Protein AF-A0A6N6T032-F1 (afdb_monomer)

Secondary structure (DSSP, 8-state):
-HHHHHHHHHHHHHHHHHHHHHHHHHHHHHHHHHHS---HHHHHHHHHHHHHHHHHHHHHHHHHTTTTS-HHHHHHHHHHHHHHHHHHHHHHHHHHGGGPPP-----------

Mean predicted aligned error: 9.15 Å

Solvent-accessible surface area (backbone atoms only — not comparable to full-atom values): 5837 Å² total; per-residue (Å²): 123,74,66,58,61,55,52,53,51,38,69,45,42,27,60,52,32,14,53,50,4,15,52,48,0,13,46,48,12,23,55,51,53,64,77,40,82,95,50,73,69,56,53,52,52,18,33,53,52,1,29,52,42,0,44,54,45,25,52,54,49,47,64,75,40,59,89,66,42,64,59,66,55,30,48,54,32,2,48,50,16,6,64,51,14,11,56,54,16,42,52,51,28,54,60,61,66,63,69,64,72,77,78,72,74,92,75,80,83,83,82,86,129

Nearest PDB structures (foldseek):
  3m9i-assembly1_A  TM=4.450E-01  e=3.542E+00  Ovis aries
  7zq9-assembly1_L2  TM=3.716E-01  e=2.616E+00  Chlamydomonas reinhardtii

Structure (mmCIF, N/CA/C/O backbone):
data_AF-A0A6N6T032-F1
#
_entry.id   AF-A0A6N6T032-F1
#
loop_
_atom_site.group_PDB
_atom_site.id
_atom_site.type_symbol
_atom_site.label_atom_id
_atom_site.label_alt_id
_atom_site.label_comp_id
_atom_site.label_asym_id
_atom_site.label_entity_id
_atom_site.label_seq_id
_atom_site.pdbx_PDB_ins_code
_atom_site.Cartn_x
_atom_site.Cartn_y
_atom_site.Cartn_z
_atom_site.occupancy
_atom_site.B_iso_or_equiv
_atom_site.auth_seq_id
_atom_site.auth_comp_id
_atom_site.auth_asym_id
_atom_site.auth_atom_id
_atom_site.pdbx_PDB_model_num
ATOM 1 N N . MET A 1 1 ? 21.426 10.715 -26.851 1.00 53.03 1 MET A N 1
ATOM 2 C CA . MET A 1 1 ? 20.772 11.247 -25.630 1.00 53.03 1 MET A CA 1
ATOM 3 C C . MET A 1 1 ? 19.427 10.588 -25.300 1.00 53.03 1 MET A C 1
ATOM 5 O O . MET A 1 1 ? 19.074 10.577 -24.130 1.00 53.03 1 MET A O 1
ATOM 9 N N . HIS A 1 2 ? 18.699 9.987 -26.253 1.00 55.91 2 HIS A N 1
ATOM 10 C CA . HIS A 1 2 ? 17.426 9.298 -25.963 1.00 55.91 2 HIS A CA 1
ATOM 11 C C . HIS A 1 2 ? 17.545 8.013 -25.119 1.00 55.91 2 HIS A C 1
ATOM 13 O O . HIS A 1 2 ? 16.599 7.658 -24.429 1.00 55.91 2 HIS A O 1
ATOM 19 N N . THR A 1 3 ? 18.703 7.350 -25.116 1.00 65.19 3 THR A N 1
ATOM 20 C CA . THR A 1 3 ? 18.931 6.072 -24.415 1.00 65.19 3 THR A CA 1
ATOM 21 C C . THR A 1 3 ? 19.030 6.180 -22.891 1.00 65.19 3 THR A C 1
ATOM 23 O O . THR A 1 3 ? 18.702 5.226 -22.190 1.00 65.19 3 THR A O 1
ATOM 26 N N . TYR A 1 4 ? 19.440 7.334 -22.354 1.00 73.56 4 TYR A N 1
A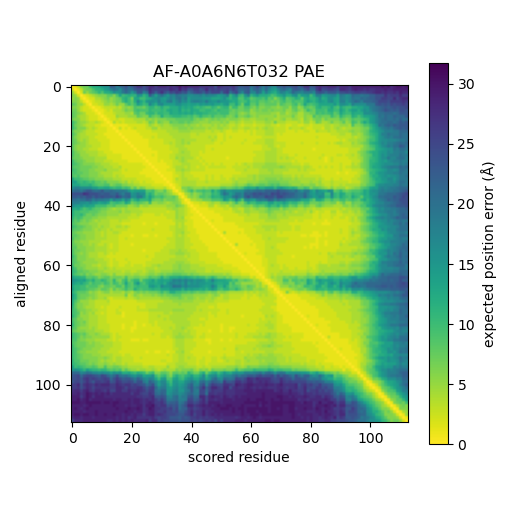TOM 27 C CA . TYR A 1 4 ? 19.575 7.517 -20.903 1.00 73.56 4 TYR A CA 1
ATOM 28 C C . TYR A 1 4 ? 18.219 7.592 -20.201 1.00 73.56 4 TYR A C 1
ATOM 30 O O . TYR A 1 4 ? 18.016 6.947 -19.177 1.00 73.56 4 TYR A O 1
ATOM 38 N N . TRP A 1 5 ? 17.272 8.337 -20.775 1.00 71.81 5 TRP A N 1
ATOM 39 C CA . TRP A 1 5 ? 15.942 8.525 -20.191 1.00 71.81 5 TRP A CA 1
ATOM 40 C C . TRP A 1 5 ? 15.140 7.226 -20.130 1.00 71.81 5 TRP A C 1
ATOM 42 O O . TRP A 1 5 ? 14.454 6.980 -19.142 1.00 71.81 5 TRP A O 1
ATOM 52 N N . SER A 1 6 ? 15.266 6.370 -21.147 1.00 69.62 6 SER A N 1
ATOM 53 C CA . SER A 1 6 ? 14.645 5.046 -21.140 1.00 69.62 6 SER A CA 1
ATOM 54 C C . SER A 1 6 ? 1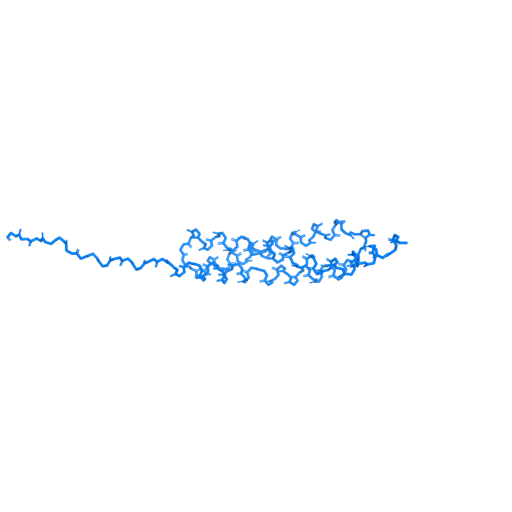5.249 4.135 -20.072 1.00 69.62 6 SER A C 1
ATOM 56 O O . SER A 1 6 ? 14.489 3.507 -19.346 1.00 69.62 6 SER A O 1
ATOM 58 N N . SER A 1 7 ? 16.581 4.105 -19.914 1.00 74.81 7 SER A N 1
ATOM 59 C CA . SER A 1 7 ? 17.242 3.282 -18.880 1.00 74.81 7 SER A CA 1
ATOM 60 C C . SER A 1 7 ? 16.798 3.691 -17.479 1.00 74.81 7 SER A C 1
ATOM 62 O O . SER A 1 7 ? 16.384 2.859 -16.677 1.00 74.81 7 SER A O 1
ATOM 64 N N . LEU A 1 8 ? 16.786 5.001 -17.223 1.00 77.81 8 LEU A N 1
ATOM 65 C CA . LEU A 1 8 ? 16.408 5.560 -15.929 1.00 77.81 8 LEU A CA 1
ATOM 66 C C . LEU A 1 8 ? 14.935 5.276 -15.594 1.00 77.81 8 LEU A C 1
ATOM 68 O O . LEU A 1 8 ? 14.599 4.990 -14.445 1.00 77.81 8 LEU A 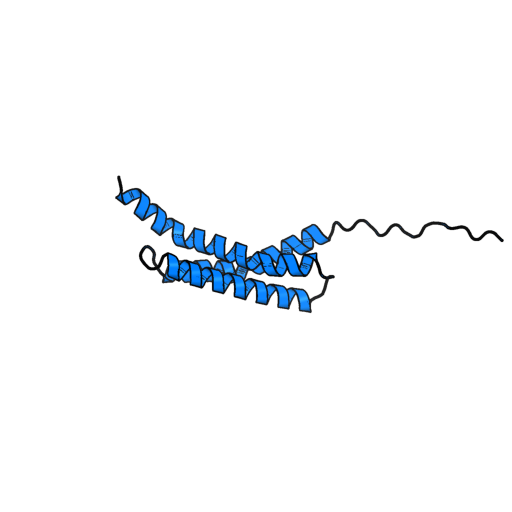O 1
ATOM 72 N N . ALA A 1 9 ? 14.055 5.300 -16.601 1.00 76.00 9 ALA A N 1
ATOM 73 C CA . ALA A 1 9 ? 12.651 4.933 -16.444 1.00 76.00 9 ALA A CA 1
ATOM 74 C C . ALA A 1 9 ? 12.468 3.442 -16.112 1.00 76.00 9 ALA A C 1
ATOM 76 O O . ALA A 1 9 ? 11.660 3.113 -15.243 1.00 76.00 9 ALA A O 1
ATOM 77 N N . VAL A 1 10 ? 13.230 2.547 -16.754 1.00 80.44 10 VAL A N 1
ATOM 78 C CA . VAL A 1 10 ? 13.193 1.104 -16.458 1.00 80.44 10 VAL A CA 1
ATOM 79 C C . VAL A 1 10 ? 13.664 0.838 -15.028 1.00 80.44 10 VAL A C 1
ATOM 81 O O . VAL A 1 10 ? 12.972 0.149 -14.278 1.00 80.44 10 VAL A O 1
ATOM 84 N N . GLU A 1 11 ? 14.785 1.435 -14.624 1.00 84.38 11 GLU A N 1
ATOM 85 C CA . GLU A 1 11 ? 15.398 1.245 -13.303 1.00 84.38 11 GLU A CA 1
ATOM 86 C C . GLU A 1 11 ? 14.530 1.783 -12.157 1.00 84.38 11 GLU A C 1
ATOM 88 O O . GLU A 1 11 ? 14.410 1.146 -11.110 1.00 84.38 11 GLU A O 1
ATOM 93 N N . ALA A 1 12 ? 13.876 2.933 -12.349 1.00 86.19 12 ALA A N 1
ATOM 94 C CA . ALA A 1 12 ? 13.022 3.535 -11.326 1.00 86.19 12 ALA A CA 1
ATOM 95 C C . ALA A 1 12 ? 11.629 2.884 -11.229 1.00 86.19 12 ALA A C 1
ATOM 97 O O . ALA A 1 12 ? 10.950 3.023 -10.205 1.00 86.19 12 ALA A O 1
ATOM 98 N N . SER A 1 13 ? 11.183 2.176 -12.273 1.00 86.62 13 SER A N 1
ATOM 99 C CA . SER A 1 13 ? 9.814 1.652 -12.375 1.00 86.62 13 SER A CA 1
ATOM 100 C C . SER A 1 13 ? 9.372 0.739 -11.218 1.00 86.62 13 SER A C 1
ATOM 102 O O . SER A 1 13 ? 8.237 0.915 -10.750 1.00 86.62 13 SER A O 1
ATOM 104 N N . PRO A 1 14 ? 10.204 -0.171 -10.661 1.00 87.31 14 PRO A N 1
ATOM 105 C CA . PRO A 1 14 ? 9.772 -1.016 -9.550 1.00 87.31 14 PRO A CA 1
ATOM 106 C C . PRO A 1 14 ? 9.597 -0.197 -8.267 1.00 87.31 14 PRO A C 1
ATOM 108 O O . PRO A 1 14 ? 8.607 -0.364 -7.555 1.00 87.31 14 PRO A O 1
ATOM 111 N N . GLY A 1 15 ? 10.508 0.748 -8.007 1.00 89.81 15 GLY A N 1
ATOM 112 C CA . GLY A 1 15 ? 10.443 1.635 -6.843 1.00 89.81 15 GLY A CA 1
ATOM 113 C C . GLY A 1 15 ? 9.227 2.562 -6.881 1.00 89.81 15 GLY A C 1
ATOM 114 O O . GLY A 1 15 ? 8.513 2.693 -5.884 1.00 89.81 15 GLY A O 1
ATOM 115 N N . LEU A 1 16 ? 8.932 3.144 -8.047 1.00 90.31 16 LEU A N 1
ATOM 116 C CA . LEU A 1 16 ? 7.731 3.958 -8.252 1.00 90.31 16 LEU A CA 1
ATOM 117 C C . LEU A 1 16 ? 6.456 3.135 -8.061 1.00 90.31 16 LEU A C 1
ATOM 119 O O . LEU A 1 16 ? 5.524 3.593 -7.399 1.00 90.31 16 LEU A O 1
ATOM 123 N N . THR A 1 17 ? 6.429 1.905 -8.579 1.00 90.56 17 THR A N 1
ATOM 124 C CA . THR A 1 17 ? 5.276 1.012 -8.419 1.00 90.56 17 THR A CA 1
ATOM 125 C C . THR A 1 17 ? 5.066 0.631 -6.959 1.00 90.56 17 THR A C 1
ATOM 127 O O . THR A 1 17 ? 3.938 0.684 -6.472 1.00 90.56 17 THR A O 1
ATOM 130 N N . MET A 1 18 ? 6.138 0.311 -6.230 1.00 92.81 18 MET A N 1
ATOM 131 C CA . MET A 1 18 ? 6.077 0.043 -4.794 1.00 92.81 18 MET A CA 1
ATOM 132 C C . MET A 1 18 ? 5.509 1.238 -4.025 1.00 92.81 18 MET A C 1
ATOM 134 O O . MET A 1 18 ? 4.595 1.067 -3.219 1.00 92.81 18 MET A O 1
ATOM 138 N N . ALA A 1 19 ? 6.024 2.446 -4.277 1.00 92.62 19 ALA A N 1
ATOM 139 C CA . ALA A 1 19 ? 5.562 3.660 -3.609 1.00 92.62 19 ALA A CA 1
ATOM 140 C C . ALA A 1 19 ? 4.085 3.950 -3.918 1.00 92.62 19 ALA A C 1
ATOM 142 O O . ALA A 1 19 ? 3.305 4.244 -3.010 1.00 92.62 19 ALA A O 1
ATOM 143 N N . PHE A 1 20 ? 3.685 3.808 -5.183 1.00 92.44 20 PHE A N 1
ATOM 144 C CA . PHE A 1 20 ? 2.307 3.991 -5.627 1.00 92.44 20 PHE A CA 1
ATOM 145 C C . PHE A 1 20 ? 1.354 2.966 -4.995 1.00 92.44 20 PHE A C 1
ATOM 147 O O . PHE A 1 20 ? 0.326 3.340 -4.427 1.00 92.44 20 PHE A O 1
ATOM 154 N N . ALA A 1 21 ? 1.717 1.681 -5.019 1.00 92.81 21 ALA A N 1
ATOM 155 C CA . ALA A 1 21 ? 0.937 0.608 -4.412 1.00 92.81 21 ALA A CA 1
ATOM 156 C C . ALA A 1 21 ? 0.809 0.793 -2.895 1.00 92.81 21 ALA A C 1
ATOM 158 O O . ALA A 1 21 ? -0.290 0.677 -2.355 1.00 92.81 21 ALA A O 1
ATOM 159 N N . ALA A 1 22 ? 1.901 1.149 -2.210 1.00 92.75 22 ALA A N 1
ATOM 160 C CA . ALA A 1 22 ? 1.889 1.431 -0.778 1.00 92.75 22 ALA A CA 1
ATOM 161 C C . ALA A 1 22 ? 0.996 2.627 -0.429 1.00 92.75 22 ALA A C 1
ATOM 163 O O . ALA A 1 22 ? 0.250 2.576 0.551 1.00 92.75 22 ALA A O 1
ATOM 164 N N . PHE A 1 23 ? 1.034 3.686 -1.241 1.00 94.31 23 PHE A N 1
ATOM 165 C CA . PHE A 1 23 ? 0.183 4.858 -1.063 1.00 94.31 23 PHE A CA 1
ATOM 166 C C . PHE A 1 23 ? -1.302 4.505 -1.204 1.00 94.31 23 PHE A C 1
ATOM 168 O O . PHE A 1 23 ? -2.090 4.799 -0.302 1.00 94.31 23 PHE A O 1
ATOM 175 N N . LEU A 1 24 ? -1.679 3.813 -2.283 1.00 93.81 24 LEU A N 1
ATOM 176 C CA . LEU A 1 24 ? -3.055 3.355 -2.487 1.00 93.81 24 LEU A CA 1
ATOM 177 C C . LEU A 1 24 ? -3.515 2.420 -1.370 1.00 93.81 24 LEU A C 1
ATOM 179 O O . LEU A 1 24 ? -4.639 2.544 -0.884 1.00 93.81 24 LEU A O 1
ATOM 183 N N . ALA A 1 25 ? -2.637 1.533 -0.912 1.00 93.69 25 ALA A N 1
ATOM 184 C CA . ALA A 1 25 ? -2.961 0.589 0.142 1.00 93.69 25 ALA A CA 1
ATOM 185 C C . ALA A 1 25 ? -3.128 1.246 1.522 1.00 93.69 25 ALA A C 1
ATOM 187 O O . ALA A 1 25 ? -3.874 0.749 2.367 1.00 93.69 25 ALA A O 1
ATOM 188 N N . ALA A 1 26 ? -2.481 2.388 1.762 1.00 92.94 26 ALA A N 1
ATOM 189 C CA . ALA A 1 26 ? -2.600 3.138 3.009 1.00 92.94 26 ALA A CA 1
ATOM 190 C C . ALA A 1 26 ? -3.910 3.945 3.119 1.00 92.94 26 ALA A C 1
ATOM 192 O O . ALA A 1 26 ? -4.370 4.211 4.235 1.00 92.94 26 ALA A O 1
ATOM 193 N N . LEU A 1 27 ? -4.521 4.333 1.993 1.00 92.62 27 LEU A N 1
ATOM 194 C CA . LEU A 1 27 ? -5.687 5.226 1.961 1.00 92.62 27 LEU A CA 1
ATOM 195 C C . LEU A 1 27 ? -6.943 4.630 2.634 1.00 92.62 27 LEU A C 1
ATOM 197 O O . LEU A 1 27 ? -7.460 5.269 3.561 1.00 92.62 27 LEU A O 1
ATOM 201 N N . PRO A 1 28 ? -7.437 3.429 2.258 1.00 91.12 28 PRO A N 1
ATOM 202 C CA . PRO A 1 28 ? -8.631 2.851 2.876 1.00 91.12 28 PRO A CA 1
ATOM 203 C C . PRO A 1 28 ? -8.534 2.665 4.400 1.00 91.12 28 PRO A C 1
ATOM 205 O O . PRO A 1 28 ? -9.439 3.128 5.103 1.00 91.12 28 PRO A O 1
ATOM 208 N N . PRO A 1 29 ? -7.467 2.050 4.962 1.00 90.81 29 PRO A N 1
ATOM 209 C CA . PRO A 1 29 ? -7.371 1.885 6.408 1.00 90.81 29 PRO A CA 1
ATOM 210 C C . PRO A 1 29 ? -7.300 3.226 7.132 1.00 90.81 29 PRO A C 1
ATOM 212 O O . PRO A 1 29 ? -7.901 3.366 8.199 1.00 90.81 29 PRO A O 1
ATOM 215 N N . TYR A 1 30 ? -6.606 4.216 6.558 1.00 89.00 30 TYR A N 1
ATOM 216 C CA . TYR A 1 30 ? -6.530 5.553 7.135 1.00 89.00 30 TYR A CA 1
ATOM 217 C C . TYR A 1 30 ? -7.915 6.212 7.221 1.00 89.00 30 TYR A C 1
ATOM 219 O O . TYR A 1 30 ? -8.313 6.673 8.294 1.00 89.00 30 TYR A O 1
ATOM 227 N N . ALA A 1 31 ? -8.682 6.200 6.125 1.00 88.38 31 ALA A N 1
ATOM 228 C CA . ALA A 1 31 ? -10.023 6.779 6.079 1.00 88.38 31 ALA A CA 1
ATOM 229 C C . ALA A 1 31 ? -10.989 6.092 7.063 1.00 88.38 31 ALA A C 1
ATOM 231 O O . ALA A 1 31 ? -11.646 6.765 7.865 1.00 88.38 31 ALA A O 1
ATOM 232 N N . LEU A 1 32 ? -11.015 4.753 7.069 1.00 87.31 32 LEU A N 1
ATOM 233 C CA . LEU A 1 32 ? -11.897 3.960 7.931 1.00 87.31 32 LEU A CA 1
ATOM 234 C C . LEU A 1 32 ? -11.618 4.192 9.421 1.00 87.31 32 LEU A C 1
ATOM 236 O O . LEU A 1 32 ? -12.547 4.402 10.205 1.00 87.31 32 LEU A O 1
ATOM 240 N N . LEU A 1 33 ? -10.346 4.181 9.829 1.00 86.31 33 LEU A N 1
ATOM 241 C CA . LEU A 1 33 ? -9.956 4.343 11.236 1.00 86.31 33 LEU A CA 1
ATOM 242 C C . LEU A 1 33 ? -10.063 5.785 11.735 1.00 86.31 33 LEU A C 1
ATOM 244 O O . LEU A 1 33 ? -10.171 6.000 12.943 1.00 86.31 33 LEU A O 1
ATOM 248 N N . ARG A 1 34 ? -10.034 6.774 10.836 1.00 82.56 34 ARG A N 1
ATOM 249 C CA . ARG A 1 34 ? -10.240 8.180 11.200 1.00 82.56 34 ARG A CA 1
ATOM 250 C C . ARG A 1 34 ? -11.711 8.483 11.492 1.00 82.56 34 ARG A C 1
ATOM 252 O O . ARG A 1 34 ? -11.999 9.229 12.426 1.00 82.56 34 ARG A O 1
ATOM 259 N N . GLN A 1 35 ? -12.627 7.912 10.711 1.00 80.19 35 GLN A N 1
ATOM 260 C CA . GLN A 1 35 ? -14.068 8.156 10.848 1.00 80.19 35 GLN A CA 1
ATOM 261 C C . GLN A 1 35 ? -14.708 7.320 11.959 1.00 80.19 35 GLN A C 1
ATOM 263 O O . GLN A 1 35 ? -15.609 7.782 12.657 1.00 80.19 35 GLN A O 1
ATOM 268 N N . SER A 1 36 ? -14.245 6.086 12.141 1.00 66.00 36 SER A N 1
ATOM 269 C CA . SER A 1 36 ? -14.900 5.118 13.012 1.00 66.00 36 SER A CA 1
ATOM 270 C C . SER A 1 36 ? -14.066 4.833 14.268 1.00 66.00 36 SER A C 1
ATOM 272 O O . SER A 1 36 ? -12.844 4.725 14.227 1.00 66.00 36 SER A O 1
ATOM 274 N N . GLY A 1 37 ? -14.722 4.749 15.432 1.00 64.44 37 GLY A N 1
ATOM 275 C CA . GLY A 1 37 ? -14.057 4.502 16.720 1.00 64.44 37 GLY A CA 1
ATOM 276 C C . GLY A 1 37 ? -13.169 3.244 16.746 1.00 64.44 37 GLY A C 1
ATOM 277 O O . GLY A 1 37 ? -13.350 2.318 15.950 1.00 64.44 37 GLY A O 1
ATOM 278 N N . ARG A 1 38 ? -12.214 3.213 17.689 1.00 66.19 38 ARG A N 1
ATOM 279 C CA . ARG A 1 38 ? -11.182 2.167 17.826 1.00 66.19 38 ARG A CA 1
ATOM 280 C C . ARG A 1 38 ? -11.809 0.780 18.054 1.00 66.19 38 ARG A C 1
ATOM 282 O O . ARG A 1 38 ? -12.484 0.578 19.054 1.00 66.19 38 ARG A O 1
ATOM 289 N N . GLY A 1 39 ? -11.528 -0.180 17.168 1.00 75.75 39 GLY A N 1
ATOM 290 C CA . GLY A 1 39 ? -11.909 -1.591 17.322 1.00 75.75 39 GLY A CA 1
ATOM 291 C C . GLY A 1 39 ? -10.986 -2.527 16.530 1.00 75.75 39 GLY A C 1
ATOM 292 O O . GLY A 1 39 ? -10.557 -2.180 15.427 1.00 75.75 39 GLY A O 1
ATOM 293 N N . ARG A 1 40 ? -10.660 -3.708 17.086 1.00 79.62 40 ARG A N 1
ATOM 294 C CA . ARG A 1 40 ? -9.727 -4.678 16.464 1.00 79.62 40 ARG A CA 1
ATOM 295 C C . ARG A 1 40 ? -10.244 -5.181 15.111 1.00 79.62 40 ARG A C 1
ATOM 297 O O . ARG A 1 40 ? -9.493 -5.156 14.142 1.00 79.62 40 ARG A O 1
ATOM 304 N N . ALA A 1 41 ? -11.535 -5.509 15.021 1.00 85.50 41 ALA A N 1
ATOM 305 C CA . ALA A 1 41 ? -12.174 -5.965 13.782 1.00 85.50 41 ALA A CA 1
ATOM 306 C C . ALA A 1 41 ? -12.054 -4.937 12.641 1.00 85.50 41 ALA A C 1
ATOM 308 O O . ALA A 1 41 ? -11.721 -5.284 11.514 1.00 85.50 41 ALA A O 1
ATOM 309 N N . ARG A 1 42 ? -12.216 -3.643 12.944 1.00 84.19 42 ARG A N 1
ATOM 310 C CA . ARG A 1 42 ? -12.097 -2.571 11.942 1.00 84.19 42 ARG A CA 1
ATOM 311 C C . ARG A 1 42 ? -10.677 -2.385 11.421 1.00 84.19 42 ARG A C 1
ATOM 313 O O . ARG A 1 42 ? -10.506 -2.018 10.267 1.00 84.19 42 ARG A O 1
ATOM 320 N N . SER A 1 43 ? -9.665 -2.646 12.251 1.00 87.00 43 SER A N 1
ATOM 321 C CA . SER A 1 43 ? -8.268 -2.600 11.798 1.00 87.00 43 SER A CA 1
ATOM 322 C C . SER A 1 43 ? -7.983 -3.713 10.787 1.00 87.00 43 SER A C 1
ATOM 324 O O . SER A 1 43 ? -7.297 -3.461 9.806 1.00 87.00 43 SER A O 1
ATOM 326 N N . ALA A 1 44 ? -8.550 -4.908 10.992 1.00 91.62 44 ALA A N 1
ATOM 327 C CA . ALA A 1 44 ? -8.431 -6.016 10.047 1.00 91.62 44 ALA A CA 1
ATOM 328 C C . ALA A 1 44 ? -9.174 -5.733 8.731 1.00 91.62 44 ALA A C 1
ATOM 330 O O . ALA A 1 44 ? -8.599 -5.900 7.662 1.00 91.62 44 ALA A O 1
ATOM 331 N N . VAL A 1 45 ? -10.410 -5.222 8.797 1.00 91.94 45 VAL A N 1
ATOM 332 C CA . VAL A 1 45 ? -11.165 -4.826 7.592 1.00 91.94 45 VAL A CA 1
ATOM 333 C C . VAL A 1 45 ? -10.432 -3.723 6.828 1.00 91.94 45 VAL A C 1
ATOM 335 O O . VAL A 1 45 ? -10.227 -3.843 5.627 1.00 91.94 45 VAL A O 1
ATOM 338 N N . GLY A 1 46 ? -9.961 -2.684 7.524 1.00 91.50 46 GLY A N 1
ATOM 339 C CA . GLY A 1 46 ? -9.179 -1.617 6.903 1.00 91.50 46 GLY A CA 1
ATOM 340 C C . GLY A 1 46 ? -7.892 -2.129 6.258 1.00 91.50 46 GLY A C 1
ATOM 341 O O . GLY A 1 46 ? -7.546 -1.677 5.169 1.00 91.50 46 GLY A O 1
ATOM 342 N N . TYR A 1 47 ? -7.220 -3.095 6.892 1.00 94.19 47 TYR A N 1
ATOM 343 C CA . TYR A 1 47 ? -6.051 -3.755 6.318 1.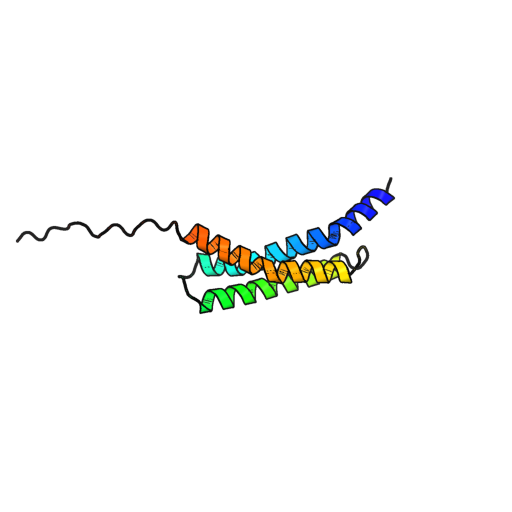00 94.19 47 TYR A CA 1
ATOM 344 C C . TYR A 1 47 ? -6.392 -4.478 5.014 1.00 94.19 47 TYR A C 1
ATOM 346 O O . TYR A 1 47 ? -5.733 -4.239 4.011 1.00 94.19 47 TYR A O 1
ATOM 354 N N . LEU A 1 48 ? -7.439 -5.310 5.006 1.00 95.12 48 LEU A N 1
ATOM 355 C CA . LEU A 1 48 ? -7.858 -6.065 3.821 1.00 95.12 48 LEU A CA 1
ATOM 356 C C . LEU A 1 48 ? -8.289 -5.144 2.675 1.00 95.12 48 LEU A C 1
ATOM 358 O O . LEU A 1 48 ? -7.872 -5.352 1.539 1.00 95.12 48 LEU A O 1
ATOM 362 N N . CYS A 1 49 ? -9.066 -4.096 2.969 1.00 94.88 49 CYS A N 1
ATOM 363 C CA . CYS A 1 49 ? -9.455 -3.099 1.971 1.00 94.88 49 CYS A CA 1
ATOM 364 C C . CYS A 1 49 ? -8.234 -2.365 1.400 1.00 94.88 49 CYS A C 1
ATOM 366 O O . CYS A 1 49 ? -8.150 -2.161 0.192 1.00 94.88 49 CYS A O 1
ATOM 368 N N . GLY A 1 50 ? -7.282 -1.990 2.259 1.00 93.88 50 GLY A N 1
ATOM 369 C CA . GLY A 1 50 ? -6.018 -1.389 1.844 1.00 93.88 50 GLY A CA 1
ATOM 370 C C . GLY A 1 50 ? -5.199 -2.326 0.963 1.00 93.88 50 GLY A C 1
ATOM 371 O O . GLY A 1 50 ? -4.814 -1.965 -0.142 1.00 93.88 50 GLY A O 1
ATOM 372 N N . PHE A 1 51 ? -4.990 -3.559 1.415 1.00 96.19 51 PHE A N 1
ATOM 373 C CA . PHE A 1 51 ? -4.232 -4.570 0.686 1.00 96.19 51 PHE A CA 1
ATOM 374 C C . PHE A 1 51 ? -4.824 -4.826 -0.705 1.00 96.19 51 PHE A C 1
ATOM 376 O O . PHE A 1 51 ? -4.102 -4.787 -1.700 1.00 96.19 51 PHE A O 1
ATOM 383 N N . ALA A 1 52 ? -6.148 -4.991 -0.794 1.00 96.06 52 ALA A N 1
ATOM 384 C CA . ALA A 1 52 ? -6.849 -5.158 -2.064 1.00 96.06 52 ALA A CA 1
ATOM 385 C C . ALA A 1 52 ? -6.672 -3.942 -2.992 1.00 96.06 52 ALA A C 1
ATOM 387 O O . ALA A 1 52 ? -6.391 -4.115 -4.178 1.00 96.06 52 ALA A O 1
ATOM 388 N N . ALA A 1 53 ? -6.770 -2.718 -2.462 1.00 94.94 53 ALA A N 1
ATOM 389 C CA . ALA A 1 53 ? -6.536 -1.498 -3.237 1.00 94.94 53 ALA A CA 1
ATOM 390 C C . ALA A 1 53 ? -5.087 -1.399 -3.751 1.00 94.94 53 ALA A C 1
ATOM 392 O O . ALA A 1 53 ? -4.863 -1.037 -4.905 1.00 94.94 53 ALA A O 1
ATOM 393 N N . GLY A 1 54 ? -4.104 -1.772 -2.926 1.00 93.69 54 GLY A N 1
ATOM 394 C CA . GLY A 1 54 ? -2.693 -1.828 -3.313 1.00 93.69 54 GLY A CA 1
ATOM 395 C C . GLY A 1 54 ? -2.403 -2.857 -4.404 1.00 93.69 54 GLY A C 1
ATOM 396 O O . GLY A 1 54 ? -1.658 -2.569 -5.344 1.00 93.69 54 GLY A O 1
ATOM 397 N N . LEU A 1 55 ? -3.013 -4.044 -4.314 1.00 95.62 55 LEU A N 1
ATOM 398 C CA . LEU A 1 55 ? -2.897 -5.075 -5.347 1.00 95.62 55 LEU A CA 1
ATOM 399 C C . LEU A 1 55 ? -3.533 -4.622 -6.660 1.00 95.62 55 LEU A C 1
ATOM 401 O O . LEU A 1 55 ? -2.907 -4.754 -7.708 1.00 95.62 55 LEU A O 1
ATOM 405 N N . ALA A 1 56 ? -4.730 -4.033 -6.611 1.00 95.06 56 ALA A N 1
ATOM 406 C CA . ALA A 1 56 ? -5.373 -3.472 -7.796 1.00 95.06 56 ALA A CA 1
ATOM 407 C C . ALA A 1 56 ? -4.489 -2.396 -8.451 1.00 95.06 56 ALA A C 1
ATOM 409 O O . ALA A 1 56 ? -4.265 -2.433 -9.660 1.00 95.06 56 ALA A O 1
ATOM 410 N N . GLY A 1 57 ? -3.907 -1.497 -7.650 1.00 92.25 57 GLY A N 1
ATOM 411 C CA . GLY A 1 57 ? -2.944 -0.501 -8.121 1.00 92.25 57 GLY A CA 1
ATOM 412 C C . GLY A 1 57 ? -1.704 -1.117 -8.771 1.00 92.25 57 GLY A C 1
ATOM 413 O O . GLY A 1 57 ? -1.297 -0.685 -9.846 1.00 92.25 57 GLY A O 1
ATOM 414 N N . THR A 1 58 ? -1.141 -2.163 -8.162 1.00 93.12 58 THR A N 1
ATOM 415 C CA . THR A 1 58 ? -0.001 -2.915 -8.715 1.00 93.12 58 THR A CA 1
ATOM 416 C C . THR A 1 58 ? -0.343 -3.556 -10.058 1.00 93.12 58 THR A C 1
ATOM 418 O O . THR A 1 58 ? 0.444 -3.466 -10.998 1.00 93.12 58 THR A O 1
ATOM 421 N N . VAL A 1 59 ? -1.521 -4.175 -10.180 1.00 93.69 59 VAL A N 1
ATOM 422 C CA . VAL A 1 59 ? -1.972 -4.782 -11.440 1.00 93.69 59 VAL A CA 1
ATOM 423 C C . VAL A 1 59 ? -2.108 -3.714 -12.523 1.00 93.69 59 VAL A C 1
ATOM 425 O O . VAL A 1 59 ? -1.558 -3.890 -13.609 1.00 93.69 59 VAL A O 1
ATOM 428 N N . LEU A 1 60 ? -2.750 -2.583 -12.219 1.00 91.75 60 LEU A N 1
ATOM 429 C CA . LEU A 1 60 ? -2.890 -1.468 -13.160 1.00 91.75 60 LEU A CA 1
ATOM 430 C C . LEU A 1 60 ? -1.529 -0.902 -13.591 1.00 91.75 60 LEU A C 1
ATOM 432 O O . LEU A 1 60 ? -1.305 -0.698 -14.783 1.00 91.75 60 LEU A O 1
ATOM 436 N N . ALA A 1 61 ? -0.595 -0.725 -12.653 1.00 87.88 61 ALA A N 1
ATOM 437 C CA . ALA A 1 61 ? 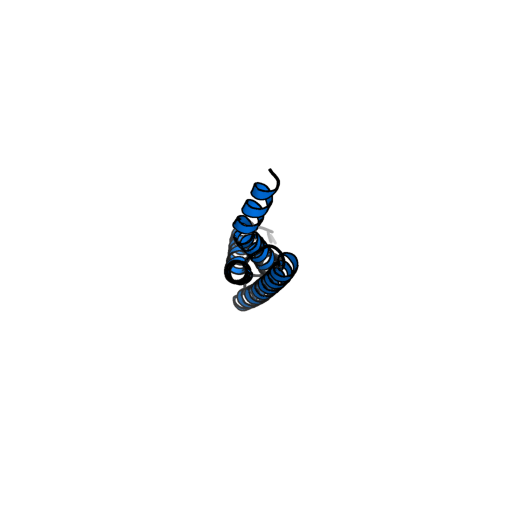0.769 -0.296 -12.957 1.00 87.88 61 ALA A CA 1
ATOM 438 C C . ALA A 1 61 ? 1.503 -1.316 -13.843 1.00 87.88 61 ALA A C 1
ATOM 440 O O . ALA A 1 61 ? 2.134 -0.943 -14.826 1.00 87.88 61 ALA A O 1
ATOM 441 N N . SER A 1 62 ? 1.361 -2.615 -13.562 1.00 88.38 62 SER A N 1
ATOM 442 C CA . SER A 1 62 ? 1.989 -3.663 -14.371 1.00 88.38 62 SER A CA 1
ATOM 443 C C . SER A 1 62 ? 1.469 -3.694 -15.812 1.00 88.38 62 SER A C 1
ATOM 445 O O . SER A 1 62 ? 2.243 -3.965 -16.725 1.00 88.38 62 SER A O 1
ATOM 447 N N . ILE A 1 63 ? 0.185 -3.379 -16.027 1.00 88.12 63 ILE A N 1
ATOM 448 C CA . ILE A 1 63 ? -0.417 -3.263 -17.363 1.00 88.12 63 ILE A CA 1
ATOM 449 C C . ILE A 1 63 ? 0.111 -2.016 -18.081 1.00 88.12 63 ILE A C 1
ATOM 451 O O . ILE A 1 63 ? 0.434 -2.081 -19.263 1.00 88.12 63 ILE A O 1
ATOM 455 N N . ALA A 1 64 ? 0.242 -0.892 -17.373 1.00 85.00 64 ALA A N 1
ATOM 456 C CA . ALA A 1 64 ? 0.702 0.366 -17.956 1.00 85.00 64 ALA A CA 1
ATOM 457 C C . ALA A 1 64 ? 2.179 0.337 -18.397 1.00 85.00 64 ALA A C 1
ATOM 459 O O . ALA A 1 64 ? 2.537 0.986 -19.376 1.00 85.00 64 ALA A O 1
ATOM 460 N N . ILE A 1 65 ? 3.036 -0.415 -17.696 1.00 81.88 65 ILE A N 1
ATOM 461 C CA . ILE A 1 65 ? 4.497 -0.428 -17.917 1.00 81.88 65 ILE A CA 1
ATOM 462 C C . ILE A 1 65 ? 4.945 -1.700 -18.671 1.00 81.88 65 ILE A C 1
ATOM 464 O O . ILE A 1 65 ? 6.134 -1.959 -18.847 1.00 81.88 65 ILE A O 1
ATOM 468 N N . LEU A 1 66 ? 3.992 -2.496 -19.166 1.00 73.50 66 LEU A N 1
ATOM 469 C CA . LEU A 1 66 ? 4.220 -3.833 -19.731 1.00 73.50 66 LEU A CA 1
ATOM 470 C C . LEU A 1 66 ? 5.173 -3.842 -20.943 1.00 73.50 66 LEU A C 1
ATOM 472 O O . LEU A 1 66 ? 5.793 -4.862 -21.222 1.00 73.50 66 LEU A O 1
ATOM 476 N N . ALA A 1 67 ? 5.317 -2.708 -21.635 1.00 72.12 67 ALA A N 1
ATOM 477 C CA . ALA A 1 67 ? 6.210 -2.543 -22.783 1.00 72.12 67 ALA A CA 1
ATOM 478 C C . ALA A 1 67 ? 7.629 -2.052 -22.427 1.00 72.12 67 ALA A C 1
ATOM 480 O O . ALA A 1 67 ? 8.485 -2.009 -23.308 1.00 72.12 67 ALA A O 1
ATOM 481 N N . PHE A 1 68 ? 7.885 -1.655 -21.174 1.00 73.19 68 PHE A N 1
ATOM 482 C CA . PHE A 1 68 ? 9.091 -0.896 -20.815 1.00 73.19 68 PHE A CA 1
ATOM 483 C C . PHE A 1 68 ? 9.870 -1.453 -19.621 1.00 73.19 68 PHE A C 1
ATOM 485 O O . PHE A 1 68 ? 11.026 -1.083 -19.458 1.00 73.19 68 PHE A O 1
ATOM 492 N N . ALA A 1 69 ? 9.286 -2.316 -18.787 1.00 79.06 69 ALA A N 1
ATOM 493 C CA . ALA A 1 69 ? 9.938 -2.797 -17.568 1.00 79.06 69 ALA A CA 1
ATOM 494 C C . ALA A 1 69 ? 9.785 -4.303 -17.353 1.00 79.06 69 ALA A C 1
ATOM 496 O O . ALA A 1 69 ? 8.852 -4.932 -17.855 1.00 79.06 69 ALA A O 1
ATOM 497 N N . ASP A 1 70 ? 10.684 -4.867 -16.542 1.00 86.00 70 ASP A N 1
ATOM 498 C CA . ASP A 1 70 ? 10.547 -6.239 -16.068 1.00 86.00 70 ASP A CA 1
ATOM 499 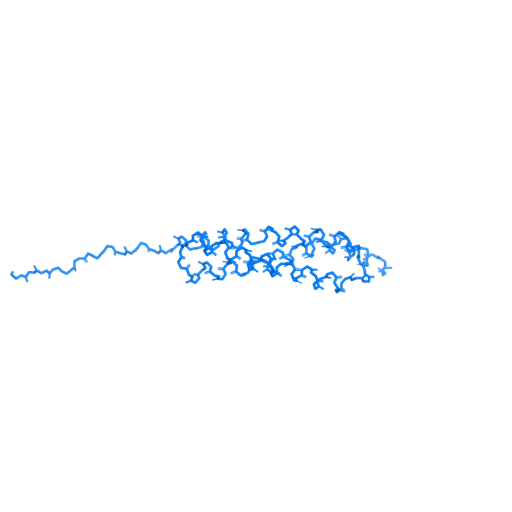C C . ASP A 1 70 ? 9.303 -6.371 -15.179 1.00 86.00 70 ASP A C 1
ATOM 501 O O . ASP A 1 70 ? 9.219 -5.856 -14.058 1.00 86.00 70 ASP A O 1
ATOM 505 N N . ARG A 1 71 ? 8.324 -7.109 -15.698 1.00 84.38 71 ARG A N 1
ATOM 506 C CA . ARG A 1 71 ? 7.049 -7.359 -15.037 1.00 84.38 71 ARG A CA 1
ATOM 507 C C . ARG A 1 71 ? 7.227 -8.072 -13.699 1.00 84.38 71 ARG A C 1
ATOM 509 O O . ARG A 1 71 ? 6.455 -7.800 -12.781 1.00 84.38 71 ARG A O 1
ATOM 516 N N . ALA A 1 72 ? 8.213 -8.961 -13.568 1.00 89.00 72 ALA A N 1
ATOM 517 C CA . ALA A 1 72 ? 8.450 -9.682 -12.322 1.00 89.00 72 ALA A CA 1
ATOM 518 C C . ALA A 1 72 ? 8.896 -8.721 -11.213 1.00 89.00 72 ALA A C 1
ATOM 520 O O . ALA A 1 72 ? 8.294 -8.714 -10.136 1.00 89.00 72 ALA A O 1
ATOM 521 N N . ALA A 1 73 ? 9.869 -7.852 -11.503 1.00 89.69 73 ALA A N 1
ATOM 522 C CA . ALA A 1 73 ? 10.332 -6.825 -10.574 1.00 89.69 73 ALA A CA 1
ATOM 523 C C . ALA A 1 73 ? 9.205 -5.862 -10.157 1.00 89.69 73 ALA A C 1
ATOM 525 O O . ALA A 1 73 ? 9.025 -5.589 -8.969 1.00 89.69 73 ALA A O 1
ATOM 526 N N . VAL A 1 74 ? 8.396 -5.395 -11.115 1.00 90.38 74 VAL A N 1
ATOM 527 C CA . VAL A 1 74 ? 7.253 -4.498 -10.859 1.00 90.38 74 VAL A CA 1
ATOM 528 C C . VAL A 1 74 ? 6.200 -5.164 -9.966 1.00 90.38 74 VAL A C 1
ATOM 530 O O . VAL A 1 74 ? 5.726 -4.550 -9.009 1.00 90.38 74 VAL A O 1
ATOM 533 N N . LEU A 1 75 ? 5.850 -6.426 -10.238 1.00 92.50 75 LEU A N 1
ATOM 534 C CA . LEU A 1 75 ? 4.873 -7.171 -9.441 1.00 92.50 75 LEU A CA 1
ATOM 535 C C . LEU A 1 75 ? 5.379 -7.450 -8.023 1.00 92.50 75 LEU A C 1
ATOM 537 O O . LEU A 1 75 ? 4.618 -7.274 -7.075 1.00 92.50 75 LEU A O 1
ATOM 541 N N . GLN A 1 76 ? 6.643 -7.850 -7.857 1.00 93.69 76 GLN A N 1
ATOM 542 C CA . GLN A 1 76 ? 7.230 -8.095 -6.535 1.00 93.69 76 GLN A CA 1
ATOM 543 C C . GLN A 1 76 ? 7.275 -6.813 -5.697 1.00 93.69 76 GLN A C 1
ATOM 545 O O . GLN A 1 76 ? 6.821 -6.802 -4.550 1.00 93.69 76 GLN A O 1
ATOM 550 N N . ALA A 1 77 ? 7.762 -5.717 -6.284 1.00 93.25 77 ALA A N 1
ATOM 551 C CA . ALA A 1 77 ? 7.859 -4.425 -5.616 1.00 93.25 77 ALA A CA 1
ATOM 552 C C . ALA A 1 77 ? 6.468 -3.862 -5.267 1.00 93.25 77 ALA A C 1
ATOM 554 O O . ALA A 1 77 ? 6.230 -3.413 -4.142 1.00 93.25 77 ALA A O 1
ATOM 555 N N . GLY A 1 78 ? 5.515 -3.947 -6.198 1.00 93.38 78 GLY A N 1
ATOM 556 C CA . GLY A 1 78 ? 4.131 -3.545 -5.964 1.00 93.38 78 GLY A CA 1
ATOM 557 C C . GLY A 1 78 ? 3.429 -4.399 -4.905 1.00 93.38 78 GLY A C 1
ATOM 558 O O . GLY A 1 78 ? 2.790 -3.847 -4.013 1.00 93.38 78 GLY A O 1
ATOM 559 N N . ALA A 1 79 ? 3.608 -5.725 -4.918 1.00 94.25 79 ALA A N 1
ATOM 560 C CA . ALA A 1 79 ? 3.049 -6.624 -3.905 1.00 94.25 79 ALA A CA 1
ATOM 561 C C . ALA A 1 79 ? 3.600 -6.323 -2.504 1.00 94.25 79 ALA A C 1
ATOM 563 O O . ALA A 1 79 ? 2.838 -6.282 -1.536 1.00 94.25 79 ALA A O 1
ATOM 564 N N . PHE A 1 80 ? 4.903 -6.046 -2.397 1.00 96.12 80 PHE A N 1
ATOM 565 C CA . PHE A 1 80 ? 5.519 -5.606 -1.147 1.00 96.12 80 PHE A CA 1
ATOM 566 C C . PHE A 1 80 ? 4.906 -4.286 -0.656 1.00 96.12 80 PHE A C 1
ATOM 568 O O . PHE A 1 80 ? 4.498 -4.182 0.504 1.00 96.12 80 PHE A O 1
ATOM 575 N N . GLY A 1 81 ? 4.766 -3.298 -1.547 1.00 92.88 81 GLY A N 1
ATOM 576 C CA . GLY A 1 81 ? 4.105 -2.028 -1.246 1.00 92.88 81 GLY A CA 1
ATOM 577 C C . GLY A 1 81 ? 2.652 -2.211 -0.800 1.00 92.88 81 GLY A C 1
ATOM 578 O O . GLY A 1 81 ? 2.245 -1.658 0.220 1.00 92.88 81 GLY A O 1
ATOM 579 N N . ALA A 1 82 ? 1.885 -3.041 -1.505 1.00 95.00 82 ALA A N 1
ATOM 580 C CA . ALA A 1 82 ? 0.497 -3.356 -1.185 1.00 95.00 82 ALA A CA 1
ATOM 581 C C . ALA A 1 82 ? 0.348 -4.039 0.181 1.00 95.00 82 ALA A C 1
ATOM 583 O O . ALA A 1 82 ? -0.606 -3.751 0.900 1.00 95.00 82 ALA A O 1
ATOM 584 N N . PHE A 1 83 ? 1.287 -4.912 0.555 1.00 96.56 83 PHE A N 1
ATOM 585 C CA . PHE A 1 83 ? 1.312 -5.580 1.856 1.00 96.56 83 PHE A CA 1
ATOM 586 C C . PHE A 1 83 ? 1.666 -4.620 3.000 1.00 96.56 83 PHE A C 1
ATOM 588 O O . PHE A 1 83 ? 1.000 -4.611 4.035 1.00 96.56 83 PHE A O 1
ATOM 595 N N . PHE A 1 84 ? 2.690 -3.777 2.828 1.00 95.75 84 PHE A N 1
ATOM 596 C CA . PHE A 1 84 ? 3.154 -2.882 3.894 1.00 95.75 84 PHE A CA 1
ATOM 597 C C . PHE A 1 84 ? 2.338 -1.590 4.031 1.00 95.75 84 PHE A C 1
ATOM 599 O O . PHE A 1 84 ? 2.144 -1.094 5.144 1.00 95.75 84 PHE A O 1
ATOM 606 N N . GLY A 1 85 ? 1.824 -1.047 2.929 1.00 94.19 85 GLY A N 1
ATOM 607 C CA . GLY A 1 85 ? 1.093 0.223 2.897 1.00 94.19 85 GLY A CA 1
ATOM 608 C C . GLY A 1 85 ? -0.076 0.326 3.890 1.00 94.19 85 GLY A C 1
ATOM 609 O O . GLY A 1 85 ? -0.165 1.328 4.609 1.00 94.19 85 GLY A O 1
ATOM 610 N N . PRO A 1 86 ? -0.935 -0.700 4.045 1.00 93.62 86 PRO A N 1
ATOM 611 C CA . PRO A 1 86 ? -2.042 -0.653 4.987 1.00 93.62 86 PRO A CA 1
ATOM 612 C C . PRO A 1 86 ? -1.580 -0.471 6.437 1.00 93.62 86 PRO A C 1
ATOM 614 O O . PRO A 1 86 ? -2.215 0.274 7.184 1.00 93.62 86 PRO A O 1
ATOM 617 N N . PHE A 1 87 ? -0.451 -1.073 6.842 1.00 94.19 87 PHE A N 1
ATOM 618 C CA . PHE A 1 87 ? 0.105 -0.876 8.187 1.00 94.19 87 PHE A CA 1
ATOM 619 C C . PHE A 1 87 ? 0.460 0.589 8.446 1.00 94.19 87 PHE A C 1
ATOM 621 O O . PHE A 1 87 ? 0.151 1.108 9.521 1.00 94.19 87 PHE A O 1
ATOM 628 N N . VAL A 1 88 ? 1.045 1.272 7.458 1.00 94.00 88 VAL A N 1
ATOM 629 C CA . VAL A 1 88 ? 1.385 2.701 7.547 1.00 94.00 88 VAL A CA 1
ATOM 630 C C . VAL A 1 88 ? 0.119 3.544 7.706 1.00 94.00 88 VAL A C 1
ATOM 632 O O . VAL A 1 88 ? 0.054 4.397 8.594 1.00 94.00 88 VAL A O 1
ATOM 635 N N . GLY A 1 89 ? -0.923 3.263 6.915 1.00 91.44 89 GLY A N 1
ATOM 636 C CA . GLY A 1 89 ? -2.221 3.936 7.027 1.00 91.44 89 GLY A CA 1
ATOM 637 C C . GLY A 1 89 ? -2.858 3.770 8.411 1.00 91.44 89 GLY A C 1
ATOM 638 O O . GLY A 1 89 ? -3.294 4.748 9.027 1.00 91.44 89 GLY A O 1
ATOM 639 N N . ILE A 1 90 ? -2.837 2.547 8.953 1.00 91.62 90 ILE A N 1
ATOM 640 C CA . ILE A 1 90 ? -3.322 2.237 10.308 1.00 91.62 90 ILE A CA 1
ATOM 641 C C . ILE A 1 90 ? -2.494 2.972 11.371 1.00 91.62 90 ILE A C 1
ATOM 643 O O . ILE A 1 90 ? -3.061 3.559 12.298 1.00 91.62 90 ILE A O 1
ATOM 647 N N . ALA A 1 91 ? -1.162 2.930 11.272 1.00 91.38 91 ALA A N 1
ATOM 648 C CA . ALA A 1 91 ? -0.255 3.559 12.228 1.00 91.38 91 ALA A CA 1
ATOM 649 C C . ALA A 1 91 ? -0.466 5.077 12.276 1.00 91.38 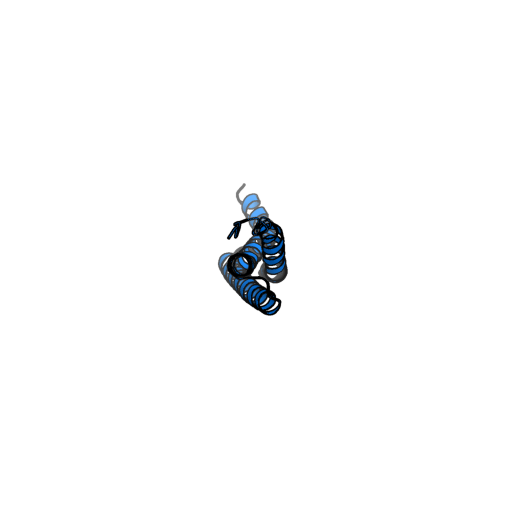91 ALA A C 1
ATOM 651 O O . ALA A 1 91 ? -0.667 5.639 13.357 1.00 91.38 91 ALA A O 1
ATOM 652 N N . ARG A 1 92 ? -0.530 5.725 11.106 1.00 90.06 92 ARG A N 1
ATOM 653 C CA . ARG A 1 92 ? -0.800 7.160 10.980 1.00 90.06 92 ARG A CA 1
ATOM 654 C C . ARG A 1 92 ? -2.161 7.538 11.559 1.00 90.06 92 ARG A C 1
ATOM 656 O O . ARG A 1 92 ? -2.242 8.462 12.367 1.00 90.06 92 ARG A O 1
ATOM 663 N N . ALA A 1 93 ? -3.217 6.789 11.230 1.00 88.75 93 ALA A N 1
ATOM 664 C CA . ALA A 1 93 ? -4.553 7.039 11.773 1.00 88.75 93 ALA A CA 1
ATOM 665 C C . ALA A 1 93 ? -4.586 6.937 13.308 1.00 88.75 93 ALA A C 1
ATOM 667 O O . ALA A 1 93 ? -5.228 7.746 13.983 1.00 88.75 93 ALA A O 1
ATOM 668 N N . LYS A 1 94 ? -3.862 5.971 13.890 1.00 86.81 94 LYS A N 1
ATOM 669 C CA . LYS A 1 94 ? -3.756 5.820 15.349 1.00 86.81 94 LYS A CA 1
ATOM 670 C C . LYS A 1 94 ? -2.957 6.947 16.004 1.00 86.81 94 LYS A C 1
ATOM 672 O O . LYS A 1 94 ? -3.348 7.385 17.088 1.00 86.81 94 LYS A O 1
ATOM 677 N N . TRP A 1 95 ? -1.876 7.403 15.370 1.00 87.56 95 TRP A N 1
ATOM 678 C CA . TRP A 1 95 ? -1.072 8.531 15.847 1.00 87.56 95 TRP A CA 1
ATOM 679 C C . TRP A 1 95 ? -1.908 9.813 15.882 1.00 87.56 95 TRP A C 1
ATOM 681 O O . TRP A 1 95 ? -2.017 10.462 16.922 1.00 87.56 95 TRP A O 1
ATOM 691 N N . GLU A 1 96 ? -2.550 10.161 14.766 1.00 84.50 96 GLU A N 1
ATOM 692 C CA . GLU A 1 96 ? -3.354 11.382 14.647 1.00 84.50 96 GLU A CA 1
ATOM 693 C C . GLU A 1 96 ? -4.607 11.322 15.540 1.00 84.50 96 GLU A C 1
ATOM 695 O O . GLU A 1 96 ? -4.937 12.285 16.235 1.00 84.50 96 GLU A O 1
ATOM 700 N N . GLY A 1 97 ? -5.262 10.160 15.624 1.00 70.25 97 GLY A N 1
ATOM 701 C CA . GLY A 1 97 ? -6.455 9.944 16.446 1.00 70.25 97 GLY A CA 1
ATOM 702 C C . GLY A 1 97 ? -6.224 9.943 17.965 1.00 70.25 97 GLY A C 1
ATOM 703 O O . GLY A 1 97 ? -7.194 9.870 18.723 1.00 70.25 97 GLY A O 1
ATOM 704 N N . ARG A 1 98 ? -4.977 9.997 18.461 1.00 62.62 98 ARG A N 1
ATOM 705 C CA . ARG A 1 98 ? -4.681 10.208 19.896 1.00 62.62 98 ARG A CA 1
ATOM 706 C C . ARG A 1 98 ? -4.840 11.665 20.339 1.00 62.62 98 ARG A C 1
ATOM 708 O O . ARG A 1 98 ? -4.940 11.894 21.536 1.00 62.62 98 ARG A O 1
ATOM 715 N N . ARG A 1 99 ? -4.948 12.623 19.413 1.00 62.25 99 ARG A N 1
ATOM 716 C CA . ARG A 1 99 ? -5.094 14.058 19.720 1.00 62.25 99 ARG A CA 1
ATOM 717 C C . ARG A 1 99 ? -6.524 14.504 20.061 1.00 62.25 99 ARG A C 1
ATOM 719 O O . ARG A 1 99 ? -6.796 15.700 20.029 1.00 62.25 99 ARG A O 1
ATOM 726 N N . LYS A 1 100 ? -7.462 13.596 20.377 1.00 56.34 100 LYS A N 1
ATOM 727 C CA . LYS A 1 100 ? -8.757 14.039 20.925 1.00 56.34 100 LYS A CA 1
ATOM 728 C C . LYS A 1 100 ? -8.490 14.683 22.294 1.00 56.34 100 LYS A C 1
ATOM 730 O O . LYS A 1 100 ? -7.957 13.983 23.155 1.00 56.34 100 LYS A O 1
ATOM 735 N N . PRO A 1 101 ? -8.814 15.976 22.494 1.00 53.28 101 PRO A N 1
ATOM 736 C CA . PRO A 1 101 ? -8.595 16.639 23.772 1.00 53.28 101 PRO A CA 1
ATOM 737 C C . PRO A 1 101 ? -9.341 15.878 24.876 1.00 53.28 101 PRO A C 1
ATOM 739 O O . PRO A 1 101 ? -10.372 15.254 24.585 1.00 53.28 101 PRO A O 1
ATOM 742 N N . PRO A 1 102 ? -8.832 15.886 26.123 1.00 55.25 102 PRO A N 1
ATOM 743 C CA . PRO A 1 102 ? -9.529 15.260 27.235 1.00 55.25 102 PRO A CA 1
ATOM 744 C C . PRO A 1 102 ? -10.960 15.793 27.246 1.00 55.25 102 PRO A C 1
ATOM 746 O O . PRO A 1 102 ? -11.171 17.007 27.188 1.00 55.25 102 PRO A O 1
ATOM 749 N N . LYS A 1 103 ? -11.951 14.888 27.261 1.00 60.91 103 LYS A N 1
ATOM 750 C CA . LYS A 1 103 ? -13.325 15.272 27.592 1.00 60.91 103 LYS A CA 1
ATOM 751 C C . LYS A 1 103 ? -13.203 16.033 28.904 1.00 60.91 103 LYS A C 1
ATOM 753 O O . LYS A 1 103 ? -12.815 15.425 29.900 1.00 60.91 103 LYS A O 1
ATOM 758 N N . ARG A 1 104 ? -13.429 17.353 28.868 1.00 59.22 104 ARG A N 1
ATOM 759 C CA . ARG A 1 104 ? -13.443 18.189 30.069 1.00 59.22 104 ARG A CA 1
ATOM 760 C C . ARG A 1 104 ? -14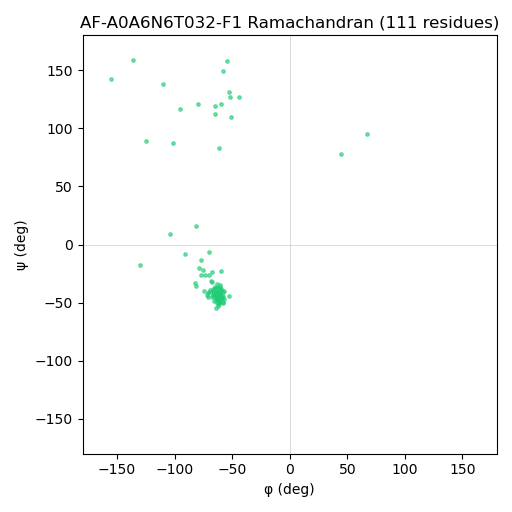.246 17.420 31.120 1.00 59.22 104 ARG A C 1
ATOM 762 O O . ARG A 1 104 ? -15.352 16.987 30.778 1.00 59.22 104 ARG A O 1
ATOM 769 N N . PRO A 1 105 ? -13.714 17.190 32.334 1.00 57.75 105 PRO A N 1
ATOM 770 C CA . PRO A 1 105 ? -14.561 16.689 33.399 1.00 57.75 105 PRO A CA 1
ATOM 771 C C . PRO A 1 105 ? -15.749 17.644 33.472 1.00 57.75 105 PRO A C 1
ATOM 773 O O . PRO A 1 105 ? -15.571 18.862 33.387 1.00 57.75 105 PRO A O 1
ATOM 776 N N . ALA A 1 106 ? -16.956 17.087 33.503 1.00 61.34 106 ALA A N 1
ATOM 777 C CA . ALA A 1 106 ? -18.175 17.843 33.720 1.00 61.34 106 ALA A CA 1
ATOM 778 C C . ALA A 1 106 ? -18.072 18.489 35.107 1.00 61.34 106 ALA A C 1
ATOM 780 O O . ALA A 1 106 ? -18.499 17.916 36.102 1.00 61.34 106 ALA A O 1
ATOM 781 N N . MET A 1 107 ? -17.406 19.638 35.192 1.00 60.56 107 MET A N 1
ATOM 782 C CA . MET A 1 107 ? -17.252 20.373 36.429 1.00 60.56 107 MET A CA 1
ATOM 783 C C . MET A 1 107 ? -18.352 21.426 36.483 1.00 60.56 107 MET A C 1
ATOM 785 O O . MET A 1 107 ? -18.409 22.328 35.651 1.00 60.56 107 MET A O 1
ATOM 789 N N . ALA A 1 108 ? -19.198 21.251 37.495 1.00 58.06 108 ALA A N 1
ATOM 790 C CA . ALA A 1 108 ? -20.046 22.248 38.132 1.00 58.06 108 ALA A CA 1
ATOM 791 C C . ALA A 1 108 ? -21.205 22.850 37.312 1.00 58.06 108 ALA A C 1
ATOM 793 O O . ALA A 1 108 ? -21.099 23.901 36.687 1.00 58.06 108 ALA A O 1
ATOM 794 N N . ARG A 1 109 ? -22.389 22.258 37.491 1.00 58.56 109 ARG A N 1
ATOM 795 C CA . ARG A 1 109 ? -23.577 23.029 37.899 1.00 58.56 109 ARG A CA 1
ATOM 796 C C . ARG A 1 109 ? -24.112 22.355 39.164 1.00 58.56 109 ARG A C 1
ATOM 798 O O . ARG A 1 109 ? -24.677 21.274 39.088 1.00 58.56 109 ARG A O 1
ATOM 805 N N . SER A 1 110 ? -23.641 22.758 40.343 1.00 61.78 110 SER A N 1
ATOM 806 C CA . SER A 1 110 ? -24.361 23.710 41.202 1.00 61.78 110 SER A CA 1
ATOM 807 C C . SER A 1 110 ? -25.857 23.379 41.295 1.00 61.78 110 SER A C 1
ATOM 809 O O . SER A 1 110 ? -26.684 24.016 40.647 1.00 61.78 110 SER A O 1
ATOM 811 N N . PHE A 1 111 ? -26.200 22.382 42.106 1.00 57.09 111 PHE A N 1
ATOM 812 C CA . PHE A 1 111 ? -27.524 22.328 42.715 1.00 57.09 111 PHE A CA 1
ATOM 813 C C . PHE A 1 111 ? -27.382 22.814 44.152 1.00 57.09 111 PHE A C 1
ATOM 815 O O . PHE A 1 111 ? -27.113 22.045 45.066 1.00 57.09 111 PHE A O 1
ATOM 822 N N . SER A 1 112 ? -27.489 24.132 44.310 1.00 64.44 112 SER A N 1
ATOM 823 C CA . SER A 1 112 ? -2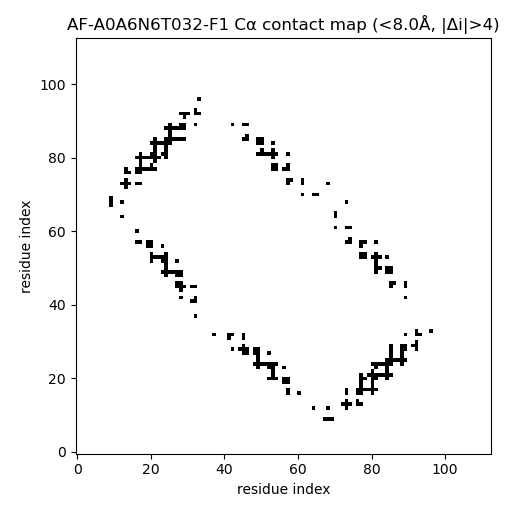8.026 24.720 45.525 1.00 64.44 112 SER A CA 1
ATOM 824 C C . SER A 1 112 ? -29.548 24.626 45.441 1.00 64.44 112 SER A C 1
ATOM 826 O O . SER A 1 112 ? -30.143 25.151 44.498 1.00 64.44 112 SER A O 1
ATOM 828 N N . ARG A 1 113 ? -30.161 23.947 46.407 1.00 60.19 113 ARG A N 1
ATOM 829 C CA . ARG A 1 113 ? -31.478 24.260 46.967 1.00 60.19 113 ARG A CA 1
ATOM 830 C C . ARG A 1 113 ? -31.628 23.534 48.290 1.00 60.19 113 ARG A C 1
ATOM 832 O O . ARG A 1 113 ? -31.293 22.333 48.319 1.00 60.19 113 ARG A O 1
#

Radius of gyration: 21.41 Å; Cα contacts (8 Å, |Δi|>4): 157; chains: 1; bounding box: 52×34×73 Å

Sequence (113 aa):
MHTYWSSLAVEASPGLTMAFAAFLAALPPYALLRQSGRGRARSAVGYLCGFAAGLAGTVLASIAILAFADRAAVLQAGAFGAFFGPFVGIARAKWEGRRKPPKRPAMARSFSR

Foldseek 3Di:
DVVVVLVVCQVCLQVVLLQQLLQQLLPQLLVQLLVDDDDPVSLVVSNVNSLVRLLVSLVVSLVVCVPRYDSVSSNVSSNNSSNCSNVVSNVVSVVVVVPPPPPPPPDDDDDDD

pLDDT: mean 82.87, std 12.93, range [53.03, 96.56]